Protein AF-A0A496U1X4-F1 (afdb_monomer_lite)

Radius of gyration: 17.45 Å; chains: 1; bounding box: 50×30×30 Å

Sequence (61 aa):
MEQEEEKQQPVVTTTLKEMPLSELQITACNSADEGGTCETKLLELGLVTPEDCCKYLGKCC

Structure (mmCIF, N/CA/C/O backbone):
data_AF-A0A496U1X4-F1
#
_entry.id   AF-A0A496U1X4-F1
#
loop_
_atom_site.group_PDB
_atom_site.id
_atom_site.type_symbol
_atom_site.label_atom_id
_atom_site.label_alt_id
_atom_site.label_comp_id
_atom_site.label_asym_id
_atom_site.label_entity_id
_atom_site.label_seq_id
_atom_site.pdbx_PDB_ins_code
_atom_site.Cartn_x
_atom_site.Cartn_y
_atom_site.Cartn_z
_atom_site.occupancy
_atom_site.B_iso_or_equiv
_atom_site.auth_seq_id
_atom_site.auth_comp_id
_atom_site.auth_asym_id
_atom_site.auth_atom_id
_atom_site.pdbx_PDB_model_num
ATOM 1 N N . MET A 1 1 ? -39.5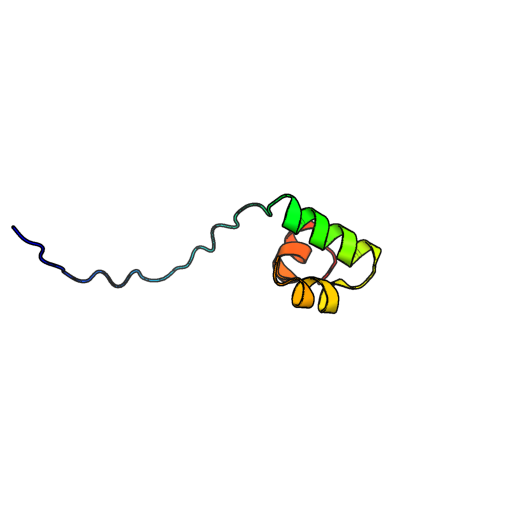99 -20.036 23.341 1.00 47.84 1 MET A N 1
ATOM 2 C CA . MET A 1 1 ? -40.487 -20.586 22.307 1.00 47.84 1 MET A CA 1
ATOM 3 C C . MET A 1 1 ? -40.865 -19.392 21.455 1.00 47.84 1 MET A C 1
ATOM 5 O O . MET A 1 1 ? -41.622 -18.562 21.927 1.00 47.84 1 MET A O 1
ATOM 9 N N . GLU A 1 2 ? -39.941 -18.998 20.578 1.00 47.94 2 GLU A N 1
ATOM 10 C CA . GLU A 1 2 ? -39.991 -19.228 19.112 1.00 47.94 2 GLU A CA 1
ATOM 11 C C . GLU A 1 2 ? -40.319 -17.861 18.482 1.00 47.94 2 GLU A C 1
ATOM 13 O O . GLU A 1 2 ? -41.325 -17.259 18.821 1.00 47.94 2 GLU A O 1
ATOM 18 N N . GLN A 1 3 ? -39.299 -17.130 18.017 1.00 61.69 3 GLN A N 1
ATOM 19 C CA . GLN A 1 3 ? -38.935 -16.985 16.599 1.00 61.69 3 GLN A CA 1
ATOM 20 C C . GLN A 1 3 ? -40.147 -16.778 15.690 1.00 61.69 3 GLN A C 1
ATOM 22 O O . GLN A 1 3 ? -40.822 -17.743 15.367 1.00 61.69 3 GLN A O 1
ATOM 27 N N . GLU A 1 4 ? -40.327 -15.548 15.206 1.00 53.66 4 GLU A N 1
ATOM 28 C CA . GLU A 1 4 ? -40.902 -15.319 13.885 1.00 53.66 4 GLU A CA 1
ATOM 29 C C . GLU A 1 4 ? -40.239 -14.103 13.229 1.00 53.66 4 GLU A C 1
ATOM 31 O O . GLU A 1 4 ? -39.889 -13.105 13.863 1.00 53.66 4 GLU A O 1
ATOM 36 N N . GLU A 1 5 ? -39.967 -14.301 11.952 1.00 64.94 5 GLU A N 1
ATOM 37 C CA . GLU A 1 5 ? -39.015 -13.638 11.085 1.00 64.94 5 GLU A CA 1
ATOM 38 C C . GLU A 1 5 ? -39.837 -12.852 10.060 1.00 64.94 5 GLU A C 1
ATOM 40 O O . GLU A 1 5 ? -40.619 -13.452 9.332 1.00 64.94 5 GLU A O 1
ATOM 45 N N . GLU A 1 6 ? -39.690 -11.526 9.967 1.00 49.53 6 GLU A N 1
ATOM 46 C CA . GLU A 1 6 ? -40.193 -10.804 8.791 1.00 49.53 6 GLU A CA 1
ATOM 47 C C . GLU A 1 6 ? -39.265 -9.645 8.388 1.00 49.53 6 GLU A C 1
ATOM 49 O O . GLU A 1 6 ? -39.399 -8.487 8.772 1.00 49.53 6 GLU A O 1
ATOM 54 N N . LYS A 1 7 ? -38.281 -10.019 7.564 1.00 50.16 7 LYS A N 1
ATOM 55 C CA . LYS A 1 7 ? -38.129 -9.469 6.211 1.00 50.16 7 LYS A CA 1
ATOM 56 C C . LYS A 1 7 ? -37.969 -7.947 6.102 1.00 50.16 7 LYS A C 1
ATOM 58 O O . LYS A 1 7 ? -38.692 -7.279 5.368 1.00 50.16 7 LYS A O 1
ATOM 63 N N . GLN A 1 8 ? -36.905 -7.417 6.686 1.00 45.41 8 GLN A N 1
ATOM 64 C CA . GLN A 1 8 ? -36.241 -6.267 6.079 1.00 45.41 8 GLN A CA 1
ATOM 65 C C . GLN A 1 8 ? -35.070 -6.808 5.276 1.00 45.41 8 GLN A C 1
ATOM 67 O O . GLN A 1 8 ? -34.065 -7.226 5.840 1.00 45.41 8 GLN A O 1
ATOM 72 N N . GLN A 1 9 ? -35.211 -6.829 3.946 1.00 49.25 9 GLN A N 1
ATOM 73 C CA . GLN A 1 9 ? -34.028 -6.760 3.095 1.00 49.25 9 GLN A CA 1
ATOM 74 C C . GLN A 1 9 ? -33.266 -5.533 3.597 1.00 49.25 9 GLN A C 1
ATOM 76 O O . GLN A 1 9 ? -33.831 -4.436 3.504 1.00 49.25 9 GLN A O 1
ATOM 81 N N . PRO A 1 10 ? -32.063 -5.662 4.189 1.00 54.41 10 PRO A N 1
ATOM 82 C CA . PRO A 1 10 ? -31.266 -4.477 4.378 1.00 54.41 10 PRO A CA 1
ATOM 83 C C . PRO A 1 10 ? -31.075 -3.963 2.961 1.00 54.41 10 PRO A C 1
ATOM 85 O O . PRO A 1 10 ? -30.533 -4.658 2.102 1.00 54.41 10 PRO A O 1
ATOM 88 N N . VAL A 1 11 ? -31.613 -2.783 2.673 1.00 49.66 11 VAL A N 1
ATOM 89 C CA . VAL A 1 11 ? -31.071 -1.983 1.592 1.00 49.66 11 VAL A CA 1
ATOM 90 C C . VAL A 1 11 ? -29.594 -1.903 1.934 1.00 49.66 11 VAL A C 1
ATOM 92 O O . VAL A 1 11 ? -29.198 -1.241 2.891 1.00 49.66 11 VAL A O 1
ATOM 95 N N . VAL A 1 12 ? -28.789 -2.711 1.247 1.00 49.22 12 VAL A N 1
ATOM 96 C CA . VAL A 1 12 ? -27.336 -2.713 1.360 1.00 49.22 12 VAL A CA 1
ATOM 97 C C . VAL A 1 12 ? -26.883 -1.446 0.639 1.00 49.22 12 VAL A C 1
ATOM 99 O O . VAL A 1 12 ? -26.153 -1.462 -0.342 1.00 49.22 12 VAL A O 1
ATOM 102 N N . THR A 1 13 ? -27.350 -0.298 1.125 1.00 43.62 13 THR A N 1
ATOM 103 C CA . THR A 1 13 ? -26.568 0.915 1.131 1.00 43.62 13 THR A CA 1
ATOM 104 C C . THR A 1 13 ? -25.451 0.587 2.105 1.00 43.62 13 THR A C 1
ATOM 106 O O . THR A 1 13 ? -25.504 0.938 3.284 1.00 43.62 13 THR A O 1
ATOM 109 N N . THR A 1 14 ? -24.470 -0.193 1.640 1.00 51.25 14 THR A N 1
ATOM 110 C CA . THR A 1 14 ? -23.167 -0.239 2.277 1.00 51.25 14 THR A CA 1
ATOM 111 C C . THR A 1 14 ? -22.662 1.183 2.138 1.00 51.25 14 THR A C 1
ATOM 113 O O . THR A 1 14 ? -21.945 1.528 1.205 1.00 51.25 14 THR A O 1
ATOM 116 N N . THR A 1 15 ? -23.051 2.046 3.071 1.00 45.09 15 THR A N 1
ATOM 117 C CA . THR A 1 15 ? -22.117 3.024 3.580 1.00 45.09 15 THR A CA 1
ATOM 118 C C . THR A 1 15 ? -20.971 2.145 4.050 1.00 45.09 15 THR A C 1
ATOM 120 O O . THR A 1 15 ? -21.027 1.589 5.148 1.00 45.09 15 THR A O 1
ATOM 123 N N . LEU A 1 16 ? -20.022 1.880 3.141 1.00 50.81 16 LEU A N 1
ATOM 124 C CA . LEU A 1 16 ? -18.711 1.346 3.450 1.00 50.81 16 LEU A CA 1
ATOM 125 C C . LEU A 1 16 ? -18.188 2.386 4.414 1.00 50.81 16 LEU A C 1
ATOM 127 O O . LEU A 1 16 ? -17.698 3.436 4.012 1.00 50.81 16 LEU A O 1
ATOM 131 N N . LYS A 1 17 ? -18.490 2.181 5.695 1.00 45.44 17 LYS A N 1
ATOM 132 C CA . LYS A 1 17 ? -17.954 2.975 6.772 1.00 45.44 17 LYS A CA 1
ATOM 133 C C . LYS A 1 17 ? -16.472 2.792 6.554 1.00 45.44 17 LYS A C 1
ATOM 135 O O . LYS A 1 17 ? -16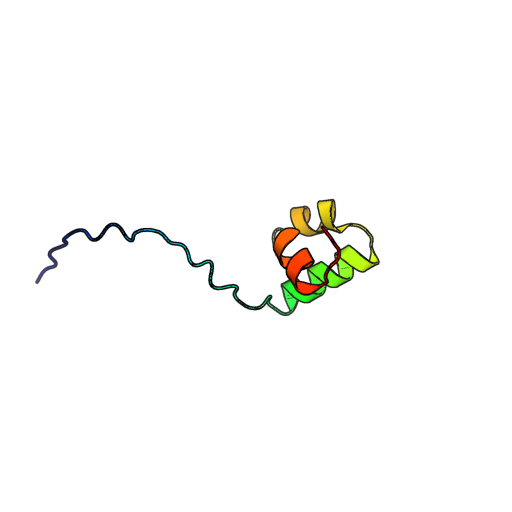.016 1.659 6.671 1.00 45.44 17 LYS A O 1
ATOM 140 N N . GLU A 1 18 ? -15.810 3.844 6.083 1.00 56.81 18 GLU A N 1
ATOM 141 C CA . GLU A 1 18 ? -14.379 3.868 5.813 1.00 56.81 18 GLU A CA 1
ATOM 142 C C . GLU A 1 18 ? -13.726 3.562 7.155 1.00 56.81 18 GLU A C 1
ATOM 144 O O . GLU A 1 18 ? -13.529 4.440 7.997 1.00 56.81 18 GLU A O 1
ATOM 149 N N . MET A 1 19 ? -13.585 2.270 7.450 1.00 61.72 19 MET A N 1
ATOM 150 C CA . MET A 1 19 ? -12.986 1.832 8.686 1.00 61.72 19 MET A CA 1
ATOM 151 C C . MET A 1 19 ? -11.533 2.246 8.545 1.00 61.72 19 MET A C 1
ATOM 153 O O . MET A 1 19 ? -10.933 1.972 7.502 1.00 61.72 19 MET A O 1
ATOM 157 N N . PRO A 1 20 ? -10.986 2.963 9.536 1.00 73.56 20 PRO A N 1
ATOM 158 C CA . PRO A 1 20 ? -9.602 3.380 9.462 1.00 73.56 20 PRO A CA 1
ATOM 159 C C . PRO A 1 20 ? -8.743 2.140 9.223 1.00 73.56 20 PRO A C 1
ATOM 161 O O . PRO A 1 20 ? -8.966 1.102 9.855 1.00 73.56 20 PRO A O 1
ATOM 164 N N . LEU A 1 21 ? -7.801 2.251 8.284 1.00 83.31 21 LEU A N 1
ATOM 165 C CA . LEU A 1 21 ? -6.868 1.173 7.995 1.00 83.31 21 LEU A CA 1
ATOM 166 C C . LEU A 1 21 ? -6.209 0.710 9.296 1.00 83.31 21 LEU A C 1
ATOM 168 O O . LEU A 1 21 ? -5.756 1.520 10.107 1.00 83.31 21 LEU A O 1
ATOM 172 N N . SER A 1 22 ? -6.156 -0.602 9.490 1.00 89.12 22 SER A N 1
ATOM 173 C CA . SER A 1 22 ? -5.420 -1.198 10.604 1.00 89.12 22 SER A CA 1
ATOM 174 C C . SER A 1 22 ? -3.925 -0.926 10.445 1.00 89.12 22 SER A C 1
ATOM 176 O O . SER A 1 22 ? -3.445 -0.773 9.323 1.00 89.12 22 SER A O 1
ATOM 178 N N . GLU A 1 23 ? -3.156 -0.957 11.537 1.00 88.94 23 GLU A N 1
ATOM 179 C CA . GLU A 1 23 ? -1.695 -0.768 11.479 1.00 88.94 23 GLU A CA 1
ATOM 180 C C . GLU A 1 23 ? -1.031 -1.694 10.450 1.00 88.94 23 GLU A C 1
ATOM 182 O O . GLU A 1 23 ? -0.200 -1.249 9.667 1.00 88.94 23 GLU A O 1
ATOM 187 N N . LEU A 1 24 ? -1.477 -2.952 10.365 1.00 89.44 24 LEU A N 1
ATOM 188 C CA . LEU A 1 24 ? -0.972 -3.916 9.384 1.00 89.44 24 LEU A CA 1
ATOM 189 C C . LEU A 1 24 ? -1.238 -3.485 7.929 1.00 89.44 24 LEU A C 1
ATOM 191 O O . LEU A 1 24 ? -0.393 -3.672 7.058 1.00 89.44 24 LEU A O 1
ATOM 195 N N . GLN A 1 25 ? -2.412 -2.905 7.670 1.00 89.88 25 GLN A N 1
ATOM 196 C CA . GLN A 1 25 ? -2.795 -2.407 6.349 1.00 89.88 25 GLN A CA 1
ATOM 197 C C . GLN A 1 25 ? -2.005 -1.144 6.002 1.00 89.88 25 GLN A C 1
ATOM 199 O O . GLN A 1 25 ? -1.503 -1.026 4.891 1.00 89.88 25 GLN A O 1
ATOM 204 N N . ILE A 1 26 ? -1.816 -0.247 6.972 1.00 89.31 26 ILE A N 1
ATOM 205 C CA . ILE A 1 26 ? -0.971 0.942 6.835 1.00 89.31 26 ILE A CA 1
ATOM 206 C C . ILE A 1 26 ? 0.469 0.538 6.508 1.00 89.31 26 ILE A C 1
ATOM 208 O O . ILE A 1 26 ? 1.064 1.088 5.582 1.00 89.31 26 ILE A O 1
ATOM 212 N N . THR A 1 27 ? 1.038 -0.433 7.226 1.00 91.94 27 THR A N 1
ATOM 213 C CA . THR A 1 27 ? 2.378 -0.953 6.929 1.00 91.94 27 THR A CA 1
ATOM 214 C C . THR A 1 27 ? 2.436 -1.546 5.526 1.00 91.94 27 THR A C 1
ATOM 216 O O . THR A 1 27 ? 3.371 -1.240 4.793 1.00 91.94 27 THR A O 1
ATOM 219 N N . ALA A 1 28 ? 1.428 -2.324 5.117 1.00 90.50 28 ALA A N 1
ATOM 220 C CA . ALA A 1 28 ? 1.358 -2.870 3.764 1.00 90.50 2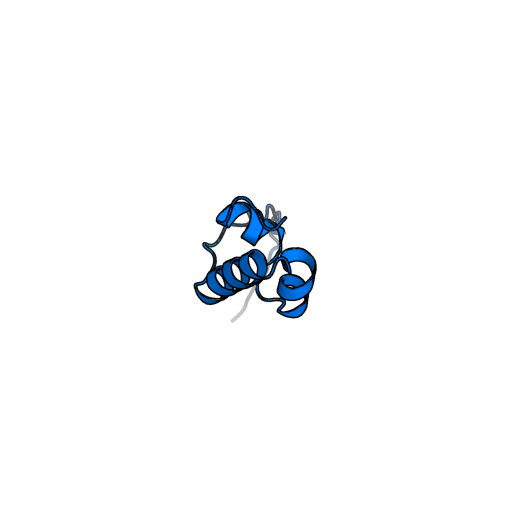8 ALA A CA 1
ATOM 221 C C . ALA A 1 28 ? 1.342 -1.762 2.698 1.00 90.50 28 ALA A C 1
ATOM 223 O O . ALA A 1 28 ? 2.128 -1.836 1.758 1.00 90.50 28 ALA A O 1
ATOM 224 N N . CYS A 1 29 ? 0.529 -0.713 2.873 1.00 90.38 29 CYS A N 1
ATOM 225 C CA . CYS A 1 29 ? 0.505 0.441 1.975 1.00 90.38 29 CYS A CA 1
ATOM 226 C C . CYS A 1 29 ? 1.877 1.119 1.883 1.00 90.38 29 CYS A C 1
ATOM 228 O O . CYS A 1 29 ? 2.368 1.351 0.784 1.00 90.38 29 CYS A O 1
ATOM 230 N N . ASN A 1 30 ? 2.513 1.414 3.023 1.00 91.62 30 ASN A N 1
ATOM 231 C CA . ASN A 1 30 ? 3.812 2.092 3.049 1.00 91.62 30 ASN A CA 1
ATOM 232 C C . ASN A 1 30 ? 4.911 1.238 2.407 1.00 91.62 30 ASN A C 1
ATOM 234 O O . ASN A 1 30 ? 5.635 1.721 1.547 1.00 91.62 30 ASN A O 1
ATOM 238 N N . SER A 1 31 ? 5.002 -0.048 2.759 1.00 91.69 31 SER A N 1
ATOM 239 C CA . SER A 1 31 ? 5.995 -0.952 2.171 1.00 91.69 31 SER A CA 1
ATOM 240 C C . SER A 1 31 ? 5.770 -1.174 0.675 1.00 91.69 31 SER A C 1
ATOM 242 O O . SER A 1 31 ? 6.734 -1.286 -0.082 1.00 91.69 31 SER A O 1
ATOM 244 N N . ALA A 1 32 ? 4.510 -1.247 0.235 1.00 91.06 32 ALA A N 1
ATOM 245 C CA . ALA A 1 32 ? 4.189 -1.369 -1.179 1.00 91.06 32 ALA A CA 1
ATOM 246 C C . ALA A 1 32 ? 4.546 -0.091 -1.946 1.00 91.06 32 ALA A C 1
ATOM 248 O O . ALA A 1 32 ? 5.101 -0.189 -3.037 1.00 91.06 32 ALA A O 1
ATOM 249 N N . ASP A 1 33 ? 4.302 1.084 -1.368 1.00 90.44 33 ASP A N 1
ATOM 250 C CA . ASP A 1 33 ? 4.671 2.376 -1.944 1.00 90.44 33 ASP A CA 1
ATOM 251 C C . ASP A 1 33 ? 6.192 2.574 -2.026 1.00 90.44 33 ASP A C 1
ATOM 253 O O . ASP A 1 33 ? 6.711 2.873 -3.100 1.00 90.44 33 ASP A O 1
ATOM 257 N N . GLU A 1 34 ? 6.924 2.311 -0.940 1.00 90.81 34 GLU A N 1
ATOM 258 C CA . GLU A 1 34 ? 8.393 2.372 -0.921 1.00 90.81 34 GLU A CA 1
ATOM 259 C C . GLU A 1 34 ? 9.021 1.405 -1.932 1.00 90.81 34 GLU A C 1
ATOM 261 O O . GLU A 1 34 ? 10.050 1.705 -2.539 1.00 90.81 34 GLU A O 1
ATOM 266 N N . GLY A 1 35 ? 8.392 0.244 -2.133 1.00 88.25 35 GLY A N 1
ATOM 267 C CA . GLY A 1 35 ? 8.816 -0.747 -3.115 1.00 88.25 35 GLY A CA 1
ATOM 268 C C . GLY A 1 35 ? 8.326 -0.488 -4.542 1.00 88.25 35 GLY A C 1
ATOM 269 O O . GLY A 1 35 ? 8.766 -1.192 -5.447 1.00 88.25 35 GLY A O 1
ATOM 270 N N . GLY A 1 36 ? 7.402 0.454 -4.765 1.00 88.56 36 GLY A N 1
ATOM 271 C CA . GLY A 1 36 ? 6.722 0.626 -6.055 1.00 88.56 36 GLY A CA 1
ATOM 272 C C . GLY A 1 36 ? 5.912 -0.605 -6.490 1.00 88.56 36 GLY A C 1
ATOM 273 O O . GLY A 1 36 ? 5.806 -0.900 -7.675 1.00 88.56 36 GLY A O 1
ATOM 274 N N . THR A 1 37 ? 5.379 -1.363 -5.530 1.00 89.44 37 THR A N 1
ATOM 275 C CA . THR A 1 37 ? 4.689 -2.652 -5.732 1.00 89.44 37 THR A CA 1
ATOM 276 C C . THR A 1 37 ? 3.216 -2.617 -5.321 1.00 89.44 37 THR A C 1
ATOM 278 O O . THR A 1 37 ? 2.619 -3.646 -5.034 1.00 89.44 37 THR A O 1
ATOM 281 N N . CYS A 1 38 ? 2.599 -1.442 -5.304 1.00 84.94 38 CYS A N 1
ATOM 282 C CA . CYS A 1 38 ? 1.200 -1.228 -4.925 1.00 84.94 38 CYS A CA 1
ATOM 283 C C . CYS A 1 38 ? 0.211 -2.150 -5.644 1.00 84.94 38 CYS A C 1
ATOM 285 O O . CYS A 1 38 ? -0.596 -2.817 -5.004 1.00 84.94 38 CYS A O 1
ATOM 287 N N . GLU A 1 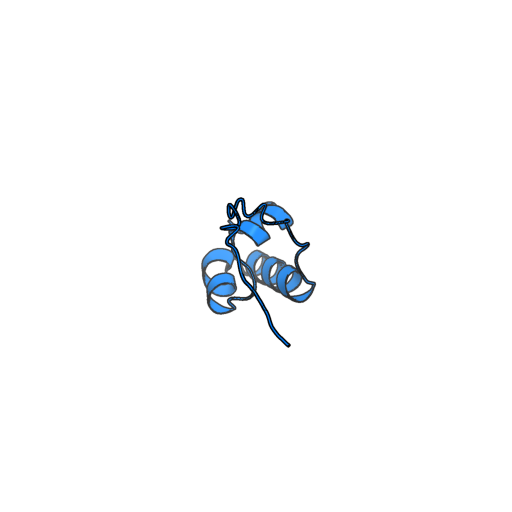39 ? 0.332 -2.270 -6.963 1.00 82.69 39 GLU A N 1
ATOM 288 C CA . GLU A 1 39 ? -0.586 -3.075 -7.774 1.00 82.69 39 GLU A CA 1
ATOM 289 C C . GLU A 1 39 ? -0.351 -4.587 -7.650 1.00 82.69 39 GLU A C 1
ATOM 291 O O . GLU A 1 39 ? -1.224 -5.381 -7.981 1.00 82.69 39 GLU A O 1
ATOM 296 N N . THR A 1 40 ? 0.818 -5.018 -7.178 1.00 84.88 40 THR A N 1
ATOM 297 C CA . THR A 1 40 ? 1.177 -6.442 -7.112 1.00 84.88 40 THR A CA 1
ATOM 298 C C . THR A 1 40 ? 1.202 -6.939 -5.675 1.00 84.88 40 THR A C 1
ATOM 300 O O . THR A 1 40 ? 0.472 -7.860 -5.324 1.00 84.88 40 THR A O 1
ATOM 303 N N . LYS A 1 41 ? 1.965 -6.280 -4.803 1.00 83.69 41 LYS A N 1
ATOM 304 C CA . LYS A 1 41 ? 2.170 -6.665 -3.406 1.00 83.69 41 LYS A CA 1
ATOM 305 C C . LYS A 1 41 ? 0.914 -6.526 -2.559 1.00 83.69 41 LYS A C 1
ATOM 307 O O . LYS A 1 41 ? 0.675 -7.386 -1.718 1.00 83.69 41 LYS A O 1
ATOM 312 N N . LEU A 1 42 ? 0.109 -5.479 -2.759 1.00 84.12 42 LEU A N 1
ATOM 313 C CA . LEU A 1 42 ? -1.134 -5.313 -1.992 1.00 84.12 42 LEU A CA 1
ATOM 314 C C . LEU A 1 42 ? -2.148 -6.402 -2.349 1.00 84.12 42 LEU A C 1
ATOM 316 O O . LEU A 1 42 ? -2.749 -7.002 -1.458 1.00 84.12 42 LEU A O 1
ATOM 320 N N . LEU A 1 43 ? -2.261 -6.708 -3.644 1.00 83.06 43 LEU A N 1
ATOM 321 C CA . LEU A 1 43 ? -3.091 -7.793 -4.164 1.00 83.06 43 LEU A CA 1
ATOM 322 C C . LEU A 1 43 ? -2.599 -9.172 -3.700 1.00 83.06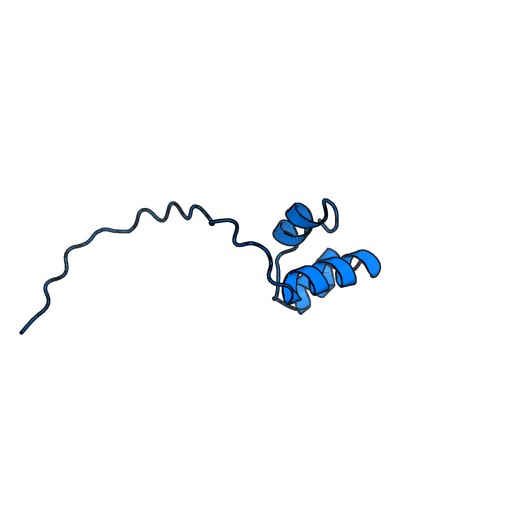 43 LEU A C 1
ATOM 324 O O . LEU A 1 43 ? -3.418 -9.993 -3.299 1.00 83.06 43 LEU A O 1
ATOM 328 N N . GLU A 1 44 ? -1.285 -9.410 -3.678 1.00 86.00 44 GLU A N 1
ATOM 329 C CA . GLU A 1 44 ? -0.698 -10.645 -3.138 1.00 86.00 44 GLU A CA 1
ATOM 330 C C . GLU A 1 44 ? -0.943 -10.810 -1.634 1.00 86.00 44 GLU A C 1
ATOM 332 O O . GLU A 1 44 ? -1.193 -11.919 -1.165 1.00 86.00 44 GLU A O 1
ATOM 337 N N . LEU A 1 45 ? -0.858 -9.721 -0.866 1.00 85.75 45 LEU A N 1
ATOM 338 C CA . LEU A 1 45 ? -1.088 -9.755 0.576 1.00 85.75 45 LEU A CA 1
ATOM 339 C C . LEU A 1 45 ? -2.569 -9.945 0.916 1.00 85.75 45 LEU A C 1
ATOM 341 O O . LEU A 1 45 ? -2.879 -10.504 1.966 1.00 85.75 45 LEU A O 1
ATOM 345 N N . GLY A 1 46 ? -3.480 -9.446 0.073 1.00 84.00 46 GLY A N 1
ATOM 346 C CA . GLY A 1 46 ? -4.926 -9.511 0.307 1.00 84.00 46 GLY A CA 1
ATOM 347 C C . GLY A 1 46 ? -5.376 -8.811 1.598 1.00 84.00 46 GLY A C 1
ATOM 348 O O . GLY A 1 46 ? -6.475 -9.059 2.086 1.00 84.00 46 GLY A O 1
ATOM 349 N N . LEU A 1 47 ? -4.514 -7.966 2.174 1.00 86.25 47 LEU A N 1
ATOM 350 C CA . LEU A 1 47 ? -4.747 -7.270 3.441 1.00 86.25 47 LEU A CA 1
ATOM 351 C C . LEU A 1 47 ? -5.524 -5.970 3.245 1.00 86.25 47 LEU A C 1
ATOM 353 O O . LEU A 1 47 ? -6.310 -5.583 4.106 1.00 86.25 47 LEU A O 1
ATOM 357 N N . VAL A 1 48 ? -5.266 -5.271 2.144 1.00 86.62 48 VAL A N 1
ATOM 358 C CA . VAL A 1 48 ? -5.801 -3.941 1.855 1.00 86.62 48 VAL A CA 1
ATOM 359 C C . VAL A 1 48 ? -5.892 -3.755 0.347 1.00 86.62 48 VAL A C 1
ATOM 361 O O . VAL A 1 48 ? -5.078 -4.304 -0.399 1.00 86.62 48 VAL A O 1
ATOM 364 N N . THR A 1 49 ? -6.897 -3.010 -0.106 1.00 86.50 49 THR A N 1
ATOM 365 C CA . THR A 1 49 ? -7.051 -2.710 -1.528 1.00 86.50 49 THR A CA 1
ATOM 366 C C . THR A 1 49 ? -6.137 -1.548 -1.938 1.00 86.50 49 THR A C 1
ATOM 368 O O . THR A 1 49 ? -5.848 -0.674 -1.112 1.00 86.50 49 THR A O 1
ATOM 371 N N . PRO A 1 50 ? -5.700 -1.483 -3.209 1.00 85.50 50 PRO A N 1
ATOM 372 C CA . PRO A 1 50 ? -4.987 -0.317 -3.727 1.00 85.50 50 PRO A CA 1
ATOM 373 C C . PRO A 1 50 ? -5.792 0.975 -3.550 1.00 85.50 50 PRO A C 1
ATOM 375 O O . PRO A 1 50 ? -5.221 2.007 -3.228 1.00 85.50 50 PRO A O 1
ATOM 378 N N . GLU A 1 51 ? -7.123 0.921 -3.667 1.00 86.81 51 GLU A N 1
ATOM 379 C CA . GLU A 1 51 ? -7.996 2.081 -3.454 1.00 86.81 51 GLU A CA 1
ATOM 380 C C . GLU A 1 51 ? -7.937 2.608 -2.017 1.00 86.81 51 GLU A C 1
ATOM 382 O O . GLU A 1 51 ? -7.850 3.819 -1.806 1.00 86.81 51 GLU A O 1
ATOM 387 N N . ASP A 1 52 ? -7.940 1.725 -1.019 1.00 86.38 52 ASP A N 1
ATOM 388 C CA . ASP A 1 52 ? -7.817 2.146 0.376 1.00 86.38 52 ASP A CA 1
ATOM 389 C C . ASP A 1 52 ? -6.420 2.716 0.673 1.00 86.38 52 ASP A C 1
ATOM 391 O O . ASP A 1 52 ? -6.299 3.752 1.333 1.00 86.38 52 ASP A O 1
ATOM 395 N N . CYS A 1 53 ? -5.359 2.098 0.137 1.00 86.38 53 CYS A N 1
ATOM 396 C CA . CYS A 1 53 ? -4.007 2.656 0.229 1.00 86.38 53 CYS A CA 1
ATOM 397 C C . CYS A 1 53 ? -3.889 4.003 -0.488 1.00 86.38 53 CYS A C 1
ATOM 399 O O . CYS A 1 53 ? -3.249 4.910 0.037 1.00 86.38 53 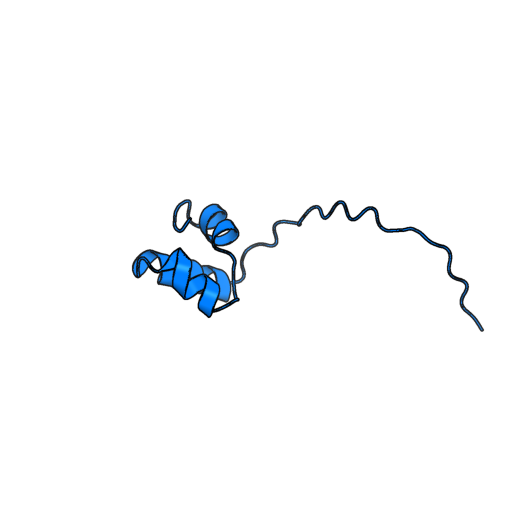CYS A O 1
ATOM 401 N N . CYS A 1 54 ? -4.549 4.161 -1.633 1.00 87.81 54 CYS A N 1
ATOM 402 C CA . CYS A 1 54 ? -4.610 5.395 -2.405 1.00 87.81 54 CYS A CA 1
ATOM 403 C C . CYS A 1 54 ? -5.294 6.516 -1.619 1.00 87.81 54 CYS A C 1
ATOM 405 O O . CYS A 1 54 ? -4.776 7.630 -1.552 1.00 87.81 54 CYS A O 1
ATOM 407 N N . LYS A 1 55 ? -6.409 6.224 -0.940 1.00 86.81 55 LYS A N 1
ATOM 408 C CA . LYS A 1 55 ? -7.078 7.182 -0.046 1.00 86.81 55 LYS A CA 1
ATOM 409 C C . LYS A 1 55 ? -6.220 7.570 1.160 1.00 86.81 55 LYS A C 1
ATOM 411 O O . LYS A 1 55 ? -6.282 8.715 1.598 1.00 86.81 55 LYS A O 1
ATOM 416 N N . TYR A 1 56 ? -5.438 6.633 1.697 1.00 86.31 56 TYR A N 1
ATOM 417 C CA . TYR A 1 56 ? -4.598 6.865 2.872 1.00 86.31 56 TYR A CA 1
ATOM 418 C C . TYR A 1 56 ? -3.284 7.596 2.549 1.00 86.31 56 TYR A C 1
ATOM 420 O O . TYR A 1 56 ? -2.948 8.575 3.212 1.00 86.31 56 TYR A O 1
ATOM 428 N N . LEU A 1 57 ? -2.539 7.139 1.539 1.00 85.12 57 LEU A N 1
ATOM 429 C CA . LEU A 1 57 ? -1.235 7.692 1.158 1.00 85.12 57 LEU A CA 1
ATOM 430 C C . LEU A 1 57 ? -1.332 8.846 0.151 1.00 85.12 57 LEU A C 1
ATOM 432 O O . LEU A 1 57 ? -0.393 9.633 0.047 1.00 85.12 57 LEU A O 1
ATOM 436 N N . GLY A 1 58 ? -2.417 8.934 -0.626 1.00 85.06 58 GLY A N 1
ATOM 437 C CA . GLY A 1 58 ? -2.531 9.854 -1.768 1.00 85.06 58 GLY A CA 1
ATOM 438 C C . GLY A 1 58 ? -1.677 9.454 -2.982 1.00 85.06 58 GLY A C 1
ATOM 439 O O . GLY A 1 58 ? -1.446 10.263 -3.877 1.00 85.06 58 GLY A O 1
ATOM 440 N N . LYS A 1 59 ? -1.170 8.222 -2.979 1.00 80.69 59 LYS A N 1
ATOM 441 C CA . LYS A 1 59 ? -0.318 7.557 -3.979 1.00 80.69 59 LYS A CA 1
ATOM 442 C C . LYS A 1 59 ? -0.562 6.053 -3.845 1.00 80.69 59 LYS A C 1
ATOM 444 O O . LYS A 1 59 ? -1.327 5.669 -2.965 1.00 80.69 59 LYS A O 1
ATOM 449 N N . CYS A 1 60 ? 0.094 5.206 -4.639 1.00 74.81 60 CYS A N 1
ATOM 450 C CA . CYS A 1 60 ? -0.121 3.752 -4.562 1.00 74.81 60 CYS A CA 1
ATOM 451 C C . CYS A 1 60 ? -1.520 3.335 -5.076 1.00 74.81 60 CYS A C 1
ATOM 453 O O . CYS A 1 60 ? -2.145 2.419 -4.542 1.00 74.81 60 CYS A O 1
ATOM 455 N N . CYS A 1 61 ? -1.979 4.049 -6.110 1.00 77.12 61 CYS A N 1
ATOM 456 C CA . CYS A 1 61 ? -3.095 3.737 -6.997 1.00 77.12 61 CYS A CA 1
ATOM 457 C C . CYS A 1 61 ? -2.489 3.301 -8.348 1.00 77.12 61 CYS A C 1
ATOM 459 O O . CYS A 1 61 ? -3.167 2.532 -9.045 1.00 77.12 61 CYS A O 1
#

Secondary structure (DSSP, 8-state):
------------------PPPPHHHHHHHHHHHHTT-HHHHHHHHTSS-HHHHHHHHS---

pLDDT: mean 75.48, std 16.81, range [43.62, 91.94]

Foldseek 3Di:
DDDDDDDDPPPPPPPVVLDPQDPVRQVQLVVCVVVVNLVPSCVVVVRDHQVNSCVVVVDSD